Protein AF-A0A353DAA8-F1 (afdb_monomer_lite)

Secondary structure (DSSP, 8-state):
--SSHHHHHHHHHHHHHT-TTS-HHHHHHHHHHHHHHHHHHHH---PPPPGGGSPPHHHHHTT--SS-GGG----HHHHHHHHHHHHHHHHTS-SHHHHHHHHHHHHHHTTS--HHHHHHHHHHT--HHHHHHHHH-TTSPP--

Sequence (144 aa):
MQSDTATVLEKKLSLLESNTFVSPELLALVSRVVRRQAEAQAEAQVSVPERGLLPPAEENLQGRPLLPRADFPVDRGQAGRLFEEFLALFEELAGNLGAAAQTVRQAIQAGELNLDAAFAALLAGDDAPFLAFAERTPDAPLTL

Structure (mmCIF, N/CA/C/O backbone):
data_AF-A0A353DAA8-F1
#
_entry.id   AF-A0A353DAA8-F1
#
loop_
_atom_site.group_PDB
_atom_site.id
_atom_site.type_symbol
_atom_site.label_atom_id
_atom_site.label_alt_id
_atom_site.label_comp_id
_atom_site.label_asym_id
_atom_site.label_entity_id
_atom_site.label_seq_id
_atom_site.pdbx_PDB_ins_code
_atom_site.Cartn_x
_atom_site.Cartn_y
_atom_site.Cartn_z
_atom_site.occupancy
_atom_site.B_iso_or_equiv
_atom_site.auth_seq_id
_atom_site.auth_comp_id
_atom_site.auth_asym_id
_atom_site.auth_atom_id
_atom_site.pdbx_PDB_model_num
ATOM 1 N N . MET A 1 1 ? 22.249 12.911 -1.704 1.00 41.06 1 MET A N 1
ATOM 2 C CA . MET A 1 1 ? 21.273 14.024 -1.728 1.00 41.06 1 MET A CA 1
ATOM 3 C C . MET A 1 1 ? 19.924 13.525 -1.187 1.00 41.06 1 MET A C 1
ATOM 5 O O . MET A 1 1 ? 18.957 13.471 -1.923 1.00 41.06 1 MET A O 1
ATOM 9 N N . GLN A 1 2 ? 19.875 13.093 0.083 1.00 46.12 2 GLN A N 1
ATOM 10 C CA . GLN A 1 2 ? 18.683 12.499 0.734 1.00 46.12 2 GLN A CA 1
ATOM 11 C C . GLN A 1 2 ? 18.029 13.446 1.771 1.00 46.12 2 GLN A C 1
ATOM 13 O O . GLN A 1 2 ? 17.111 13.060 2.479 1.00 46.12 2 GLN A O 1
ATOM 18 N N . SER A 1 3 ? 18.487 14.701 1.865 1.00 50.19 3 SER A N 1
ATOM 19 C CA . SER A 1 3 ? 18.194 15.608 2.990 1.00 50.19 3 SER A CA 1
ATOM 20 C C . SER A 1 3 ? 16.925 16.471 2.842 1.00 50.19 3 SER A C 1
ATOM 22 O O . SER A 1 3 ? 16.610 17.228 3.761 1.00 50.19 3 SER A O 1
ATOM 24 N N . ASP A 1 4 ? 16.204 16.408 1.718 1.00 63.94 4 ASP A N 1
ATOM 25 C CA . ASP A 1 4 ? 15.149 17.394 1.412 1.00 63.94 4 ASP A CA 1
ATOM 26 C C . ASP A 1 4 ? 13.730 16.877 1.717 1.00 63.94 4 ASP A C 1
ATOM 28 O O . ASP A 1 4 ? 12.934 17.559 2.358 1.00 63.94 4 ASP A O 1
ATOM 32 N N . THR A 1 5 ? 13.419 15.626 1.365 1.00 66.75 5 THR A N 1
ATOM 33 C CA . THR A 1 5 ? 12.051 15.086 1.468 1.00 66.75 5 THR A CA 1
ATOM 34 C C . THR A 1 5 ? 11.572 14.913 2.910 1.00 66.75 5 THR A C 1
ATOM 36 O O . THR A 1 5 ? 10.451 15.305 3.226 1.00 66.75 5 THR A O 1
ATOM 39 N N . ALA A 1 6 ? 12.422 14.390 3.802 1.00 71.06 6 ALA A N 1
ATOM 40 C CA . ALA A 1 6 ? 12.090 14.233 5.221 1.00 71.06 6 ALA A CA 1
ATOM 41 C C . ALA A 1 6 ? 11.892 15.597 5.904 1.00 71.06 6 ALA A C 1
ATOM 43 O O . ALA A 1 6 ? 10.927 15.809 6.632 1.00 71.06 6 ALA A O 1
ATOM 44 N N . THR A 1 7 ? 12.748 16.569 5.583 1.00 75.75 7 THR A N 1
ATOM 45 C CA . THR A 1 7 ? 12.642 17.941 6.095 1.00 75.75 7 THR A CA 1
ATOM 46 C C . THR A 1 7 ? 11.361 18.630 5.613 1.00 75.75 7 THR A C 1
ATOM 48 O O . THR A 1 7 ? 10.713 19.351 6.371 1.00 75.75 7 THR A O 1
ATOM 51 N N . VAL A 1 8 ? 10.973 18.422 4.351 1.00 83.56 8 VAL A N 1
ATOM 52 C CA . VAL A 1 8 ? 9.717 18.945 3.793 1.00 83.56 8 VAL A CA 1
ATOM 53 C C . VAL A 1 8 ? 8.501 18.267 4.424 1.00 83.56 8 VAL A C 1
ATOM 55 O O . VAL A 1 8 ? 7.513 18.948 4.699 1.00 83.56 8 VAL A O 1
ATOM 58 N N . LEU A 1 9 ? 8.564 16.957 4.672 1.00 82.19 9 LEU A N 1
ATOM 59 C CA . LEU A 1 9 ? 7.505 16.213 5.347 1.00 82.19 9 LEU A CA 1
ATOM 60 C C . LEU A 1 9 ? 7.257 16.754 6.756 1.00 82.19 9 LEU A C 1
ATOM 62 O O . LEU A 1 9 ? 6.128 17.125 7.059 1.00 82.19 9 LEU A O 1
ATOM 66 N N . GLU A 1 10 ? 8.300 16.870 7.579 1.00 84.69 10 GLU A N 1
ATOM 67 C CA . GLU A 1 10 ? 8.167 17.374 8.951 1.00 84.69 10 GLU A CA 1
ATOM 68 C C . GLU A 1 10 ? 7.597 18.795 8.974 1.00 84.69 10 GLU A C 1
ATOM 70 O O . GLU A 1 10 ? 6.670 19.079 9.725 1.00 84.69 10 GLU A O 1
ATOM 75 N N . LYS A 1 11 ? 8.038 19.671 8.059 1.00 86.06 11 LYS A N 1
ATOM 76 C CA . LYS A 1 11 ? 7.440 21.008 7.906 1.00 86.06 11 LYS A CA 1
ATOM 77 C C . LYS A 1 11 ? 5.942 20.948 7.599 1.00 86.06 11 LYS A C 1
ATOM 79 O O . LYS A 1 11 ? 5.180 21.730 8.159 1.00 86.06 11 LYS A O 1
ATOM 84 N N . LYS A 1 12 ? 5.509 20.054 6.704 1.00 86.88 12 LYS A N 1
ATOM 85 C CA . LYS A 1 12 ? 4.086 19.892 6.362 1.00 86.88 12 LYS A CA 1
ATOM 86 C C . LYS A 1 12 ? 3.279 19.344 7.538 1.00 86.88 12 LYS A C 1
ATOM 88 O O . LYS A 1 12 ? 2.182 19.840 7.775 1.00 86.88 12 LYS A O 1
ATOM 93 N N . LEU A 1 13 ? 3.820 18.376 8.278 1.00 86.56 13 LEU A N 1
ATOM 94 C CA . LEU A 1 13 ? 3.171 17.826 9.468 1.00 86.56 13 LEU A CA 1
ATOM 95 C C . LEU A 1 13 ? 3.009 18.900 10.551 1.00 86.56 13 LEU A C 1
ATOM 97 O O . LEU A 1 13 ? 1.892 19.107 11.013 1.00 86.56 13 LEU A O 1
ATOM 101 N N . SER A 1 14 ? 4.053 19.681 10.851 1.00 85.19 14 SER A N 1
ATOM 102 C CA . SER A 1 14 ? 3.966 20.785 11.821 1.00 85.19 14 SER A CA 1
ATOM 103 C C . SER A 1 14 ? 2.966 21.875 11.419 1.00 85.19 14 SER A C 1
ATOM 105 O O . SER A 1 14 ? 2.315 22.470 12.274 1.00 85.19 14 SER A O 1
ATOM 107 N N . LEU A 1 15 ? 2.797 22.148 10.119 1.00 87.12 15 LEU A N 1
ATOM 108 C CA . LEU A 1 15 ? 1.753 23.070 9.658 1.00 87.12 15 LEU A CA 1
ATOM 109 C C . LEU A 1 15 ? 0.348 22.518 9.942 1.00 87.12 15 LEU A C 1
ATOM 111 O O . LEU A 1 15 ? -0.534 23.270 10.357 1.00 87.12 15 LEU A O 1
ATOM 115 N N . LEU A 1 16 ? 0.144 21.214 9.750 1.00 86.50 16 LEU A N 1
ATOM 116 C CA . LEU A 1 16 ? -1.132 20.548 10.019 1.00 86.50 16 LEU A CA 1
ATOM 117 C C . LEU A 1 16 ? -1.441 20.431 11.517 1.00 86.50 16 LEU A C 1
ATOM 119 O O . LEU A 1 16 ? -2.613 20.445 11.872 1.00 86.50 16 LEU A O 1
ATOM 123 N N . GLU A 1 17 ? -0.436 20.400 12.395 1.00 83.00 17 GLU A N 1
ATOM 124 C CA . GLU A 1 17 ? -0.644 20.423 13.856 1.00 83.00 17 GLU A CA 1
ATOM 125 C C . GLU A 1 17 ? -1.347 21.702 14.326 1.00 83.00 17 GLU A C 1
ATOM 127 O O . GLU A 1 17 ? -2.107 21.682 15.291 1.00 83.00 17 GLU A O 1
ATOM 132 N N . SER A 1 18 ? -1.135 22.820 13.625 1.00 81.44 18 SER A N 1
ATOM 133 C CA . SER A 1 18 ? -1.813 24.087 13.923 1.00 81.44 18 SER A CA 1
ATOM 134 C C . SER A 1 18 ? -3.235 24.180 13.349 1.00 81.44 18 SER A C 1
ATOM 136 O O . SER A 1 18 ? -3.934 25.168 13.580 1.00 81.44 18 SER A O 1
ATOM 138 N N . ASN A 1 19 ? -3.674 23.169 12.591 1.00 81.31 19 ASN A N 1
ATOM 139 C CA . ASN A 1 19 ? -4.949 23.169 11.888 1.00 81.31 19 ASN A CA 1
ATOM 140 C C . ASN A 1 19 ? -6.056 22.504 12.725 1.00 81.31 19 ASN A C 1
ATOM 142 O O . ASN A 1 19 ? -6.054 21.297 12.942 1.00 81.31 19 ASN A O 1
ATOM 146 N N . THR A 1 20 ? -7.060 23.284 13.128 1.00 75.75 20 THR A N 1
ATOM 147 C CA . THR A 1 20 ? -8.203 22.811 13.928 1.00 75.75 20 THR A CA 1
ATOM 148 C C . THR A 1 20 ? -9.194 21.930 13.161 1.00 75.75 20 THR A C 1
ATOM 150 O O . THR A 1 20 ? -10.060 21.318 13.781 1.00 75.75 20 THR A O 1
ATOM 153 N N . PHE A 1 21 ? -9.099 21.862 11.829 1.00 81.06 21 PHE A N 1
ATOM 154 C CA . PHE A 1 21 ? -9.978 21.045 10.987 1.00 81.06 21 PHE A CA 1
ATOM 155 C C . PHE A 1 21 ? -9.528 19.583 10.877 1.00 81.06 21 PHE A C 1
ATOM 157 O O . PHE A 1 21 ? -10.300 18.748 10.408 1.00 81.06 21 PHE A O 1
ATOM 164 N N . VAL A 1 22 ? -8.298 19.257 11.286 1.00 79.88 22 VAL A N 1
ATOM 165 C CA . VAL A 1 22 ? -7.770 17.889 11.237 1.00 79.88 22 VAL A CA 1
ATOM 166 C C . VAL A 1 22 ? -7.822 17.285 12.635 1.00 79.88 22 VAL A C 1
ATOM 168 O O . VAL A 1 22 ? -7.299 17.863 13.585 1.00 79.88 22 VAL A O 1
ATOM 171 N N . SER A 1 23 ? -8.443 16.109 12.770 1.00 84.38 23 SER A N 1
ATOM 172 C CA . SER A 1 23 ? -8.428 15.381 14.043 1.00 84.38 23 SER A CA 1
ATOM 173 C C . SER A 1 23 ? -6.980 15.057 14.448 1.00 84.38 23 SER A C 1
ATOM 175 O O . SER A 1 23 ? -6.239 14.519 13.616 1.00 84.38 23 SER A O 1
ATOM 177 N N . PRO A 1 24 ? -6.575 15.309 15.708 1.00 84.50 24 PRO A N 1
ATOM 178 C CA . PRO A 1 24 ? -5.254 14.929 16.209 1.00 84.50 24 PRO A CA 1
ATOM 179 C C . PRO A 1 24 ? -4.939 13.442 16.007 1.00 84.50 24 PRO A C 1
ATOM 181 O O . PRO A 1 24 ? -3.802 13.085 15.711 1.00 84.50 24 PRO A O 1
ATOM 184 N N . GLU A 1 25 ? -5.950 12.578 16.109 1.00 83.44 25 GLU A N 1
ATOM 185 C CA . GLU A 1 25 ? -5.819 11.130 15.916 1.00 83.44 25 GLU A CA 1
ATOM 186 C C . GLU A 1 25 ? -5.475 10.785 14.462 1.00 83.44 25 GLU A C 1
ATOM 188 O O . GLU A 1 25 ? -4.568 9.994 14.200 1.00 83.44 25 GLU A O 1
ATOM 193 N N . LEU A 1 26 ? -6.145 11.436 13.504 1.00 83.94 26 LEU A N 1
ATOM 194 C CA . LEU A 1 26 ? -5.873 11.259 12.077 1.00 83.94 26 LEU A CA 1
ATOM 195 C C . LEU A 1 26 ? -4.486 11.793 11.710 1.00 83.94 26 LEU A C 1
ATOM 197 O O . LEU A 1 26 ? -3.753 11.151 10.959 1.00 83.94 26 LEU A O 1
ATOM 201 N N . LEU A 1 27 ? -4.100 12.947 12.262 1.00 87.75 27 LEU A N 1
ATOM 202 C CA . LEU A 1 27 ? -2.774 13.510 12.029 1.00 87.75 27 LEU A CA 1
ATOM 203 C C . LEU A 1 27 ? -1.673 12.603 12.592 1.00 87.75 27 LEU A C 1
ATOM 205 O O . LEU A 1 27 ? -0.669 12.373 11.916 1.00 87.75 27 LEU A O 1
ATOM 209 N N . ALA A 1 28 ? -1.867 12.046 13.790 1.00 88.06 28 ALA A N 1
ATOM 210 C CA . ALA A 1 28 ? -0.937 11.095 14.390 1.00 88.06 28 ALA A CA 1
ATOM 211 C C . ALA A 1 28 ? -0.799 9.824 13.536 1.00 88.06 28 ALA A C 1
ATOM 213 O O . ALA A 1 28 ? 0.321 9.365 13.293 1.00 88.06 28 ALA A O 1
ATOM 214 N N . LEU A 1 29 ? -1.918 9.295 13.030 1.00 88.75 29 LEU A N 1
ATOM 215 C CA . LEU A 1 29 ? -1.943 8.132 12.146 1.00 88.75 29 LEU A CA 1
ATOM 216 C C . LEU A 1 29 ? -1.151 8.382 10.858 1.00 88.75 29 LEU A C 1
ATOM 218 O O . LEU A 1 29 ? -0.212 7.645 10.553 1.00 88.75 29 LEU A O 1
ATOM 222 N N . VAL A 1 30 ? -1.488 9.451 10.133 1.00 89.19 30 VAL A N 1
ATOM 223 C CA . VAL A 1 30 ? -0.813 9.826 8.882 1.00 89.19 30 VAL A CA 1
ATOM 224 C C . VAL A 1 30 ? 0.674 10.080 9.127 1.00 89.19 30 VAL A C 1
ATOM 226 O O . VAL A 1 30 ? 1.506 9.610 8.357 1.00 89.19 30 VAL A O 1
ATOM 229 N N . SER A 1 31 ? 1.037 10.746 10.226 1.00 90.31 31 SER A N 1
ATOM 230 C CA . SER A 1 31 ? 2.442 10.988 10.576 1.00 90.31 31 SER A CA 1
ATOM 231 C C . SER A 1 31 ? 3.224 9.686 10.761 1.00 90.31 31 SER A C 1
ATOM 233 O O . SER A 1 31 ? 4.332 9.565 10.238 1.00 90.31 31 SER A O 1
ATOM 235 N N . ARG A 1 32 ? 2.657 8.694 11.469 1.00 92.31 32 ARG A N 1
ATOM 236 C CA . ARG A 1 32 ? 3.288 7.372 11.651 1.00 92.31 32 ARG A CA 1
ATOM 237 C C . ARG A 1 32 ? 3.463 6.657 10.310 1.00 92.31 32 ARG A C 1
ATOM 239 O O . ARG A 1 32 ? 4.566 6.201 10.016 1.00 92.31 32 ARG A O 1
ATOM 246 N N . VAL A 1 33 ? 2.411 6.611 9.490 1.00 92.88 33 VAL A N 1
ATOM 247 C CA . VAL A 1 33 ? 2.440 5.946 8.175 1.00 92.88 33 VAL A CA 1
ATOM 248 C C . VAL A 1 33 ? 3.482 6.585 7.260 1.00 92.88 33 VAL A C 1
ATOM 250 O O . VAL A 1 33 ? 4.332 5.883 6.718 1.00 92.88 33 VAL A O 1
ATOM 253 N N . VAL A 1 34 ? 3.469 7.912 7.110 1.00 91.19 34 VAL A N 1
ATOM 254 C CA . VAL A 1 34 ? 4.339 8.588 6.139 1.00 91.19 34 VAL A CA 1
ATOM 255 C C . VAL A 1 34 ? 5.811 8.541 6.562 1.00 91.19 34 VAL A C 1
ATOM 257 O O . VAL A 1 34 ? 6.677 8.330 5.713 1.00 91.19 34 VAL A O 1
ATOM 260 N N . ARG A 1 35 ? 6.120 8.662 7.862 1.00 91.44 35 ARG A N 1
ATOM 261 C CA . ARG A 1 35 ? 7.495 8.461 8.358 1.00 91.44 35 ARG A CA 1
ATOM 262 C C . ARG A 1 35 ? 7.985 7.045 8.060 1.00 91.44 35 ARG A C 1
ATOM 264 O O . ARG A 1 35 ? 9.064 6.884 7.493 1.00 91.44 35 ARG A O 1
ATOM 271 N N . ARG A 1 36 ? 7.155 6.034 8.335 1.00 94.25 36 ARG A N 1
ATOM 272 C CA . ARG A 1 36 ? 7.501 4.638 8.055 1.00 94.25 36 ARG A CA 1
ATOM 273 C C . ARG A 1 36 ? 7.680 4.362 6.558 1.00 94.25 36 ARG A C 1
ATOM 275 O O . ARG A 1 36 ? 8.596 3.639 6.177 1.00 94.25 36 ARG A O 1
ATOM 282 N N . GLN A 1 37 ? 6.857 4.963 5.699 1.00 92.38 37 GLN A N 1
ATOM 283 C CA . GLN A 1 37 ? 7.023 4.881 4.243 1.00 92.38 37 GLN A CA 1
ATOM 284 C C . GLN A 1 37 ? 8.342 5.508 3.775 1.00 92.38 37 GLN A C 1
ATOM 286 O O . GLN A 1 37 ? 8.997 4.949 2.899 1.00 92.38 37 GLN A O 1
ATOM 291 N N . ALA A 1 38 ? 8.755 6.636 4.362 1.00 90.50 38 ALA A N 1
ATOM 292 C CA . ALA A 1 38 ? 10.025 7.280 4.028 1.00 90.50 38 ALA A CA 1
ATOM 293 C C . ALA A 1 38 ? 11.234 6.407 4.413 1.00 90.50 38 ALA A C 1
ATOM 295 O O . ALA A 1 38 ? 12.175 6.281 3.629 1.00 90.50 38 ALA A O 1
ATOM 296 N N . GLU A 1 39 ? 11.189 5.767 5.584 1.00 92.19 39 GLU A N 1
ATOM 297 C CA . GLU A 1 39 ? 12.195 4.785 6.011 1.00 92.19 39 GLU A CA 1
ATOM 298 C C . GLU A 1 39 ? 12.229 3.584 5.060 1.00 92.19 39 GLU A C 1
ATOM 300 O O . GLU A 1 39 ? 13.283 3.232 4.532 1.00 92.19 39 GLU A O 1
ATOM 305 N N . ALA A 1 40 ? 11.064 3.008 4.756 1.00 93.81 40 ALA A N 1
ATOM 306 C CA . ALA A 1 40 ? 10.967 1.871 3.851 1.00 93.81 40 ALA A CA 1
ATOM 307 C C . ALA A 1 40 ? 11.483 2.193 2.445 1.00 93.81 40 ALA A C 1
ATOM 309 O O . ALA A 1 40 ? 12.171 1.374 1.843 1.00 93.81 40 ALA A O 1
ATOM 310 N N . GLN A 1 41 ? 11.222 3.397 1.935 1.00 91.25 41 GLN A N 1
ATOM 311 C CA . GLN A 1 41 ? 11.747 3.831 0.644 1.00 91.25 41 GLN A CA 1
ATOM 312 C C . GLN A 1 41 ? 13.284 3.825 0.616 1.00 91.25 41 GLN A C 1
ATOM 314 O O . GLN A 1 41 ? 13.870 3.494 -0.414 1.00 91.25 41 GLN A O 1
ATOM 319 N N . ALA A 1 42 ? 13.941 4.175 1.725 1.00 89.75 42 ALA A N 1
ATOM 320 C CA . ALA A 1 42 ? 15.398 4.118 1.832 1.00 89.75 42 ALA A CA 1
ATOM 321 C C . ALA A 1 42 ? 15.933 2.676 1.943 1.00 89.75 42 ALA A C 1
ATOM 323 O O . ALA A 1 42 ? 17.059 2.409 1.527 1.00 89.75 42 ALA A O 1
ATOM 324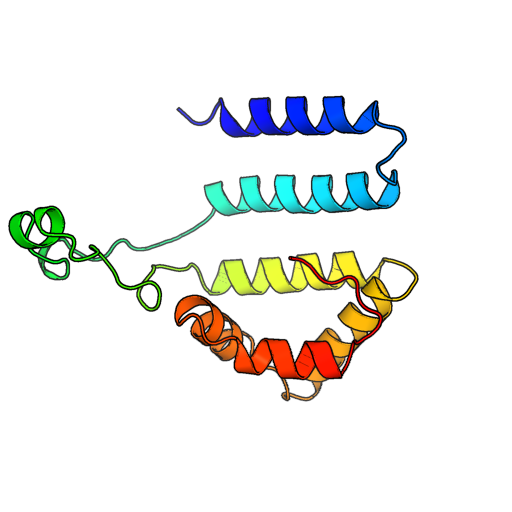 N N . GLU A 1 43 ? 15.131 1.759 2.487 1.00 93.44 43 GLU A N 1
ATOM 325 C CA . GLU A 1 43 ? 15.454 0.336 2.671 1.00 93.44 43 GLU A CA 1
ATOM 326 C C . GLU A 1 43 ? 15.115 -0.543 1.455 1.00 93.44 43 GLU A C 1
ATOM 328 O O . GLU A 1 43 ? 15.589 -1.677 1.374 1.00 93.44 43 GLU A O 1
ATOM 333 N N . ALA A 1 44 ? 14.268 -0.052 0.545 1.00 92.81 44 ALA A N 1
ATOM 334 C CA . ALA A 1 44 ? 13.660 -0.843 -0.518 1.00 92.81 44 ALA A CA 1
ATOM 335 C C . ALA A 1 44 ? 14.708 -1.470 -1.445 1.00 92.81 44 ALA A C 1
ATOM 337 O O . ALA A 1 44 ? 15.566 -0.780 -2.006 1.00 92.81 44 ALA A O 1
ATOM 338 N N . GLN A 1 45 ? 14.596 -2.781 -1.666 1.00 92.69 45 GLN A N 1
ATOM 339 C CA . GLN A 1 45 ? 15.477 -3.511 -2.570 1.00 92.69 45 GLN A CA 1
ATOM 340 C C . GLN A 1 45 ? 14.739 -3.845 -3.861 1.00 92.69 45 GLN A C 1
ATOM 342 O O . GLN A 1 45 ? 14.019 -4.837 -3.962 1.00 92.69 45 GLN A O 1
ATOM 347 N N . VAL A 1 46 ? 14.935 -3.005 -4.875 1.00 91.31 46 VAL A N 1
ATOM 348 C CA . VAL A 1 46 ? 14.336 -3.184 -6.200 1.00 91.31 46 VAL A CA 1
ATOM 349 C C . VAL A 1 46 ? 15.413 -3.388 -7.258 1.00 91.31 46 VAL A C 1
ATOM 351 O O . VAL A 1 46 ? 16.427 -2.692 -7.281 1.00 91.31 46 VAL A O 1
ATOM 354 N N . SER A 1 47 ? 15.189 -4.351 -8.151 1.00 88.56 47 SER A N 1
ATOM 355 C CA . SER A 1 47 ? 16.033 -4.552 -9.328 1.00 88.56 47 SER A CA 1
ATOM 356 C C . SER A 1 47 ? 15.423 -3.808 -10.509 1.00 88.56 47 SER A C 1
ATOM 358 O O . SER A 1 47 ? 14.269 -4.041 -10.868 1.00 88.56 47 SER A O 1
ATOM 360 N N . VAL A 1 48 ? 16.182 -2.883 -11.092 1.00 85.31 48 VAL A N 1
ATOM 361 C CA . VAL A 1 48 ? 15.752 -2.161 -12.292 1.00 85.31 48 VAL A CA 1
ATOM 362 C C . VAL A 1 48 ? 15.975 -3.068 -13.506 1.00 85.31 48 VAL A C 1
ATOM 364 O O . VAL A 1 48 ? 17.081 -3.594 -13.649 1.00 85.31 48 VAL A O 1
ATOM 367 N N . PRO A 1 49 ? 14.975 -3.240 -14.393 1.00 87.00 49 PRO A N 1
ATOM 368 C CA . PRO A 1 49 ? 15.142 -4.031 -15.606 1.00 87.00 49 PRO A CA 1
ATOM 369 C C . PRO A 1 49 ? 16.316 -3.538 -16.455 1.00 87.00 49 PRO A C 1
ATOM 371 O O . PRO A 1 49 ? 16.547 -2.333 -16.591 1.00 87.00 49 PRO A O 1
ATOM 374 N N . GLU A 1 50 ? 17.050 -4.474 -17.055 1.00 87.19 50 GLU A N 1
ATOM 375 C CA . GLU A 1 50 ? 18.153 -4.140 -17.953 1.00 87.19 50 GLU A CA 1
ATOM 376 C C . GLU A 1 50 ? 17.667 -3.291 -19.135 1.00 87.19 50 GLU A C 1
ATOM 378 O O . GLU A 1 50 ? 16.565 -3.485 -19.650 1.00 87.19 50 GLU A O 1
ATOM 383 N N . ARG A 1 51 ? 18.512 -2.374 -19.630 1.00 84.44 51 ARG A N 1
ATOM 384 C CA . ARG A 1 51 ? 18.128 -1.446 -20.709 1.00 84.44 51 ARG A CA 1
ATOM 385 C C . ARG A 1 51 ? 17.625 -2.157 -21.970 1.00 84.44 51 ARG A C 1
ATOM 387 O O . ARG A 1 51 ? 16.789 -1.592 -22.665 1.00 84.44 51 ARG A O 1
ATOM 394 N N . GLY A 1 52 ? 18.116 -3.366 -22.252 1.00 83.94 52 GLY A N 1
ATOM 395 C CA . GLY A 1 52 ? 17.687 -4.176 -23.397 1.00 83.94 52 GLY A CA 1
ATOM 396 C C . GLY A 1 52 ? 16.255 -4.712 -23.297 1.00 83.94 52 GLY A C 1
ATOM 397 O O . GLY A 1 52 ? 15.684 -5.077 -24.319 1.00 83.94 52 GLY A O 1
ATOM 398 N N . LEU A 1 53 ? 15.668 -4.732 -22.096 1.00 84.00 53 LEU A N 1
ATOM 399 C CA . LEU A 1 53 ? 14.272 -5.112 -21.856 1.00 84.00 53 LEU A CA 1
ATOM 400 C C . LEU A 1 53 ? 13.319 -3.909 -21.928 1.00 84.00 53 LEU A C 1
ATOM 402 O O . LEU A 1 53 ? 12.104 -4.087 -21.973 1.00 84.00 53 LEU A O 1
ATOM 406 N N . LEU A 1 54 ? 13.859 -2.685 -21.939 1.00 88.56 54 LEU A N 1
ATOM 407 C CA . LEU A 1 54 ? 13.085 -1.451 -22.038 1.00 88.56 54 LEU A CA 1
ATOM 408 C C . LEU A 1 54 ? 12.903 -1.044 -23.507 1.00 88.56 54 LEU A C 1
ATOM 410 O O . LEU A 1 54 ? 13.789 -1.291 -24.330 1.00 88.56 54 LEU A O 1
ATOM 414 N N . PRO A 1 55 ? 11.810 -0.339 -23.848 1.00 88.50 55 PRO A N 1
ATOM 415 C CA . PRO A 1 55 ? 11.630 0.213 -25.181 1.00 88.50 55 PRO A CA 1
ATOM 416 C C . PRO A 1 55 ? 12.817 1.084 -25.633 1.00 88.50 55 PRO A C 1
ATOM 418 O O . PRO A 1 55 ? 13.459 1.756 -24.807 1.00 88.50 55 PRO A O 1
ATOM 421 N N . PRO A 1 56 ? 13.113 1.129 -26.944 1.00 90.75 56 PRO A N 1
ATOM 422 C CA . PRO A 1 56 ? 14.070 2.073 -27.508 1.00 90.75 56 PRO A CA 1
ATOM 423 C C . PRO A 1 56 ? 13.731 3.519 -27.126 1.00 90.75 56 PRO A C 1
ATOM 425 O O . PRO A 1 56 ? 12.566 3.875 -26.955 1.00 90.75 56 PRO A O 1
ATOM 428 N N . ALA A 1 57 ? 14.754 4.371 -27.011 1.00 90.00 57 ALA A N 1
ATOM 429 C CA . ALA A 1 57 ? 14.564 5.775 -26.637 1.00 90.00 57 ALA A CA 1
ATOM 430 C C . ALA A 1 57 ? 13.603 6.510 -27.588 1.00 90.00 57 ALA A C 1
ATOM 432 O O . ALA A 1 57 ? 12.779 7.290 -27.128 1.00 90.00 57 ALA A O 1
ATOM 433 N N . GLU A 1 58 ? 13.661 6.199 -28.884 1.00 93.19 58 GLU A N 1
ATOM 434 C CA . GLU A 1 58 ? 12.790 6.786 -29.906 1.00 93.19 58 GLU A CA 1
ATOM 435 C C . GLU A 1 58 ? 11.305 6.484 -29.655 1.00 93.19 58 GLU A C 1
ATOM 437 O O . GLU A 1 58 ? 10.470 7.380 -29.680 1.00 93.19 58 GLU A O 1
ATOM 442 N N . GLU A 1 59 ? 10.965 5.239 -29.319 1.00 92.19 59 GLU A N 1
ATOM 443 C CA . GLU A 1 59 ? 9.579 4.870 -29.009 1.00 92.19 59 GLU A CA 1
ATOM 444 C C . GLU A 1 59 ? 9.097 5.527 -27.714 1.00 92.19 59 GLU A C 1
ATOM 446 O O . GLU A 1 59 ? 7.933 5.913 -27.598 1.00 92.19 59 GLU A O 1
ATOM 451 N N . ASN A 1 60 ? 9.997 5.696 -26.741 1.00 91.38 60 ASN A N 1
ATOM 452 C CA . ASN A 1 60 ? 9.675 6.416 -25.518 1.00 91.38 60 ASN A CA 1
ATOM 453 C C . ASN A 1 60 ? 9.413 7.908 -25.774 1.00 91.38 60 ASN A C 1
ATOM 455 O O . ASN A 1 60 ? 8.462 8.454 -25.216 1.00 91.38 60 ASN A O 1
ATOM 459 N N . LEU A 1 61 ? 10.177 8.544 -26.672 1.00 91.75 61 LEU A N 1
ATOM 460 C CA . LEU A 1 61 ? 9.920 9.917 -27.127 1.00 91.75 61 LEU A CA 1
ATOM 461 C C . LEU A 1 61 ? 8.579 10.048 -27.865 1.00 91.75 61 LEU A C 1
ATOM 463 O O . LEU A 1 61 ? 7.948 11.100 -27.804 1.00 91.75 61 LEU A O 1
ATOM 467 N N . GLN A 1 62 ? 8.111 8.973 -28.500 1.00 94.62 62 GLN A N 1
ATOM 468 C CA . GLN A 1 62 ? 6.797 8.893 -29.148 1.00 94.62 62 GLN A CA 1
ATOM 469 C C . GLN A 1 62 ? 5.655 8.547 -28.173 1.00 94.62 62 GLN A C 1
ATOM 471 O O . GLN A 1 62 ? 4.518 8.342 -28.595 1.00 94.62 62 GLN A O 1
ATOM 476 N N . GLY A 1 63 ? 5.932 8.501 -26.866 1.00 91.75 63 GLY A N 1
ATOM 477 C CA . GLY A 1 63 ? 4.926 8.315 -25.821 1.00 91.75 63 GLY A CA 1
ATOM 478 C C . GLY A 1 63 ? 4.747 6.875 -25.344 1.00 91.75 63 GLY A C 1
ATOM 479 O O . GLY A 1 63 ? 3.889 6.628 -24.497 1.00 91.75 63 GLY A O 1
ATOM 480 N N . ARG A 1 64 ? 5.553 5.913 -25.819 1.00 92.06 64 ARG A N 1
ATOM 481 C CA . ARG A 1 64 ? 5.544 4.558 -25.253 1.00 92.06 64 ARG A CA 1
ATOM 482 C C . ARG A 1 64 ? 6.128 4.593 -23.831 1.00 92.06 64 ARG A C 1
ATOM 484 O O . ARG A 1 64 ? 7.265 5.037 -23.661 1.00 92.06 64 ARG A O 1
ATOM 491 N N . PRO A 1 65 ? 5.420 4.117 -22.794 1.00 91.00 65 PRO A N 1
ATOM 492 C CA . PRO A 1 65 ? 5.977 4.077 -21.444 1.00 91.00 65 PRO A CA 1
ATOM 493 C C . PRO A 1 65 ? 7.172 3.115 -21.375 1.00 91.00 65 PRO A C 1
ATOM 495 O O . PRO A 1 65 ? 7.176 2.086 -22.049 1.00 91.00 65 PRO A O 1
ATOM 498 N N . LEU A 1 66 ? 8.180 3.438 -20.553 1.00 91.19 66 LEU A N 1
ATOM 499 C CA . LEU A 1 66 ? 9.366 2.584 -20.372 1.00 91.19 66 LEU A CA 1
ATOM 500 C C . LEU A 1 66 ? 9.011 1.227 -19.764 1.00 91.19 66 LEU A C 1
ATOM 502 O O . LEU A 1 66 ? 9.587 0.213 -20.142 1.00 91.19 66 LEU A O 1
ATOM 506 N N . LEU A 1 67 ? 8.061 1.229 -18.835 1.00 90.88 67 LEU A N 1
ATOM 507 C CA . LEU A 1 67 ? 7.472 0.038 -18.249 1.00 90.88 67 LEU A CA 1
ATOM 508 C C . LEU A 1 67 ? 5.963 0.259 -18.145 1.00 90.88 67 LEU A C 1
ATOM 510 O O . LEU A 1 67 ? 5.540 1.359 -17.769 1.00 90.88 67 LEU A O 1
ATOM 514 N N . PRO A 1 68 ? 5.135 -0.744 -18.461 1.00 90.00 68 PRO A N 1
ATOM 515 C CA . PRO A 1 68 ? 3.746 -0.723 -18.038 1.00 90.00 68 PRO A CA 1
ATOM 516 C C . PRO A 1 68 ? 3.679 -0.829 -16.506 1.00 90.00 68 PRO A C 1
ATOM 518 O O . PRO A 1 68 ? 4.572 -1.381 -15.865 1.00 90.00 68 PRO A O 1
ATOM 521 N N . ARG A 1 69 ? 2.598 -0.317 -15.910 1.00 90.75 69 ARG A N 1
ATOM 522 C CA . ARG A 1 69 ? 2.406 -0.284 -14.448 1.00 90.75 69 ARG A CA 1
ATOM 523 C C . ARG A 1 69 ? 2.511 -1.675 -13.801 1.00 90.75 69 ARG A C 1
ATOM 525 O O . ARG A 1 69 ? 3.085 -1.800 -12.724 1.00 90.75 69 ARG A O 1
ATOM 532 N N . ALA A 1 70 ? 2.021 -2.707 -14.491 1.00 91.50 70 ALA A N 1
ATOM 533 C CA . ALA A 1 70 ? 2.071 -4.099 -14.044 1.00 91.50 70 ALA A CA 1
ATOM 534 C C . ALA A 1 70 ? 3.505 -4.633 -13.859 1.00 91.50 70 ALA A C 1
ATOM 536 O O . ALA A 1 70 ? 3.724 -5.505 -13.020 1.00 91.50 70 ALA A O 1
ATOM 537 N N . ASP A 1 71 ? 4.471 -4.066 -14.589 1.00 90.75 71 ASP A N 1
ATOM 538 C CA . ASP A 1 71 ? 5.868 -4.511 -14.606 1.00 90.75 71 ASP A CA 1
ATOM 539 C C . ASP A 1 71 ? 6.773 -3.627 -13.734 1.00 90.75 71 ASP A C 1
ATOM 541 O O . ASP A 1 71 ? 8.001 -3.727 -13.790 1.00 90.75 71 ASP A O 1
ATOM 545 N N . PHE A 1 72 ? 6.198 -2.721 -12.936 1.00 91.62 72 PHE A N 1
ATOM 546 C CA . PHE A 1 72 ? 6.994 -1.904 -12.028 1.00 91.62 72 PHE A CA 1
ATOM 547 C C . PHE A 1 72 ? 7.702 -2.794 -10.995 1.00 91.62 72 PHE A C 1
ATOM 549 O O . PHE A 1 72 ? 7.065 -3.656 -10.381 1.00 91.62 72 PHE A O 1
ATOM 556 N N . PRO A 1 73 ? 9.015 -2.597 -10.774 1.00 91.25 73 PRO A N 1
ATOM 557 C CA . PRO A 1 73 ? 9.748 -3.394 -9.809 1.00 91.25 73 PRO A CA 1
ATOM 558 C C . PRO A 1 73 ? 9.286 -3.041 -8.394 1.00 91.25 73 PRO A C 1
ATOM 560 O O . PRO A 1 73 ? 9.264 -1.875 -8.000 1.00 91.25 73 PRO A O 1
ATOM 563 N N . VAL A 1 74 ? 8.927 -4.068 -7.627 1.00 91.38 74 VAL A N 1
ATOM 564 C CA . VAL A 1 74 ? 8.442 -3.937 -6.251 1.00 91.38 74 VAL A CA 1
ATOM 565 C C . VAL A 1 74 ? 9.179 -4.926 -5.364 1.00 91.38 74 VAL A C 1
ATOM 567 O O . VAL A 1 74 ? 9.266 -6.113 -5.682 1.00 91.38 74 VAL A O 1
ATOM 570 N N . ASP A 1 75 ? 9.654 -4.449 -4.218 1.00 94.88 75 ASP A N 1
ATOM 571 C CA . ASP A 1 75 ? 10.103 -5.307 -3.126 1.00 94.88 75 ASP A CA 1
ATOM 572 C C . ASP A 1 75 ? 8.871 -5.924 -2.444 1.00 94.88 75 ASP A C 1
ATOM 574 O O . ASP A 1 75 ? 8.266 -5.341 -1.542 1.00 94.88 75 ASP A O 1
ATOM 578 N N . ARG A 1 76 ? 8.451 -7.103 -2.921 1.00 92.75 76 ARG A N 1
ATOM 579 C CA . ARG A 1 76 ? 7.258 -7.806 -2.414 1.00 92.75 76 ARG A CA 1
ATOM 580 C C . ARG A 1 76 ? 7.378 -8.158 -0.933 1.00 92.75 76 ARG A C 1
ATOM 582 O O . ARG A 1 76 ? 6.394 -8.079 -0.201 1.00 92.75 76 ARG A O 1
ATOM 589 N N . GLY A 1 77 ? 8.586 -8.494 -0.479 1.00 94.38 77 GLY A N 1
ATOM 590 C CA . GLY A 1 77 ? 8.840 -8.818 0.919 1.00 94.38 77 GLY A CA 1
ATOM 591 C C . GLY A 1 77 ? 8.639 -7.605 1.824 1.00 94.38 77 GLY A C 1
ATOM 592 O O . GLY A 1 77 ? 8.003 -7.716 2.871 1.00 94.38 77 GLY A O 1
ATOM 593 N N . GLN A 1 78 ? 9.157 -6.441 1.426 1.00 95.62 78 GLN A N 1
ATOM 594 C CA . GLN A 1 78 ? 8.935 -5.195 2.158 1.00 95.62 78 GLN A CA 1
ATOM 595 C C . GLN A 1 78 ? 7.474 -4.743 2.091 1.00 95.62 78 GLN A C 1
ATOM 597 O O . GLN A 1 78 ? 6.928 -4.362 3.124 1.00 95.62 78 GLN A O 1
ATOM 602 N N . ALA A 1 79 ? 6.828 -4.838 0.926 1.00 95.06 79 ALA A N 1
ATOM 603 C CA . ALA A 1 79 ? 5.416 -4.492 0.769 1.00 95.06 79 ALA A CA 1
ATOM 604 C C . ALA A 1 79 ? 4.518 -5.308 1.714 1.00 95.06 79 ALA A C 1
ATOM 606 O O . ALA A 1 79 ? 3.666 -4.736 2.390 1.00 95.06 79 ALA A O 1
ATOM 607 N N . GLY A 1 80 ? 4.755 -6.621 1.826 1.00 96.12 80 GLY A N 1
ATOM 608 C CA . GLY A 1 80 ? 4.041 -7.482 2.770 1.00 96.12 80 GLY A CA 1
ATOM 609 C C . GLY A 1 80 ? 4.254 -7.068 4.229 1.00 96.12 80 GLY A C 1
ATOM 610 O O . GLY A 1 80 ? 3.288 -6.942 4.973 1.00 96.12 80 GLY A O 1
ATOM 611 N N . ARG A 1 81 ? 5.498 -6.777 4.637 1.00 96.25 81 ARG A N 1
ATOM 612 C CA . ARG A 1 81 ? 5.783 -6.300 6.005 1.00 96.25 81 ARG A CA 1
ATOM 613 C C . ARG A 1 81 ? 5.091 -4.972 6.312 1.00 96.25 81 ARG A C 1
ATOM 615 O O . ARG A 1 81 ? 4.458 -4.854 7.352 1.00 96.25 81 ARG A O 1
ATOM 622 N N . LEU A 1 82 ? 5.164 -4.004 5.398 1.00 96.56 82 LEU A N 1
ATOM 623 C CA . LEU A 1 82 ? 4.488 -2.714 5.553 1.00 96.56 82 LEU A CA 1
ATOM 624 C C . LEU A 1 82 ? 2.973 -2.866 5.647 1.00 96.56 82 LEU A C 1
ATOM 626 O O . LEU A 1 82 ? 2.340 -2.191 6.453 1.00 96.56 82 LEU A O 1
ATOM 630 N N . PHE A 1 83 ? 2.395 -3.751 4.835 1.00 96.25 83 PHE A N 1
ATOM 631 C CA . PHE A 1 83 ? 0.971 -4.042 4.897 1.00 96.25 83 PHE A CA 1
ATOM 632 C C . PHE A 1 83 ? 0.577 -4.557 6.286 1.00 96.25 83 PHE A C 1
ATOM 634 O O . PHE A 1 83 ? -0.358 -4.035 6.883 1.00 96.25 83 PHE A O 1
ATOM 641 N N . GLU A 1 84 ? 1.319 -5.524 6.826 1.00 96.31 84 GLU A N 1
ATOM 642 C CA . GLU A 1 84 ? 1.080 -6.077 8.162 1.00 96.31 84 GLU A CA 1
ATOM 643 C C . GLU A 1 84 ? 1.219 -5.024 9.271 1.00 96.31 84 GLU A C 1
ATOM 645 O O . GLU A 1 84 ? 0.359 -4.929 10.150 1.00 96.31 84 GLU A O 1
ATOM 650 N N . GLU A 1 85 ? 2.267 -4.197 9.203 1.00 96.31 85 GLU A N 1
ATOM 651 C CA . GLU A 1 85 ? 2.509 -3.095 10.139 1.00 96.31 85 GLU A CA 1
ATOM 652 C C . GLU A 1 85 ? 1.371 -2.058 10.114 1.00 96.31 85 GLU A C 1
ATOM 654 O O . GLU A 1 85 ? 0.898 -1.625 11.167 1.00 96.31 85 GLU A O 1
ATOM 659 N N . PHE A 1 86 ? 0.904 -1.660 8.926 1.00 95.62 86 PHE A N 1
ATOM 660 C CA . PHE A 1 86 ? -0.178 -0.682 8.789 1.00 95.62 86 PHE A CA 1
ATOM 661 C C . PHE A 1 86 ? -1.544 -1.263 9.127 1.00 95.62 86 PHE A C 1
ATOM 663 O O . PHE A 1 86 ? -2.366 -0.566 9.716 1.00 95.62 86 PHE A O 1
ATOM 670 N N . LEU A 1 87 ? -1.783 -2.536 8.818 1.00 95.38 87 LEU A N 1
ATOM 671 C CA . LEU A 1 87 ? -3.010 -3.205 9.216 1.00 95.38 87 LEU A CA 1
ATOM 672 C C . LEU A 1 87 ? -3.119 -3.248 10.744 1.00 95.38 87 LEU A C 1
ATOM 674 O O . LEU A 1 87 ? -4.147 -2.847 11.278 1.00 95.38 87 LEU A O 1
ATOM 678 N N . ALA A 1 88 ? -2.037 -3.613 11.442 1.00 95.19 88 ALA A N 1
ATOM 679 C CA . ALA A 1 88 ? -1.982 -3.573 12.905 1.00 95.19 88 ALA A CA 1
ATOM 680 C C . ALA A 1 88 ? -2.215 -2.158 13.459 1.00 95.19 88 ALA A C 1
ATOM 682 O O . ALA A 1 88 ? -2.984 -1.973 14.399 1.00 95.19 88 ALA A O 1
ATOM 683 N N . LEU A 1 89 ? -1.612 -1.144 12.834 1.00 93.81 89 LEU A N 1
ATOM 684 C CA . LEU A 1 89 ? -1.824 0.255 13.202 1.00 93.81 89 LEU A CA 1
ATOM 685 C C . LEU A 1 89 ? -3.293 0.685 13.064 1.00 93.81 89 LEU A C 1
ATOM 687 O O . LEU A 1 89 ? -3.792 1.437 13.896 1.00 93.81 89 LEU A O 1
ATOM 691 N N . PHE A 1 90 ? -3.988 0.230 12.020 1.00 91.94 90 PHE A N 1
ATOM 692 C CA . PHE A 1 90 ? -5.406 0.533 11.836 1.00 91.94 90 PHE A CA 1
ATOM 693 C C . PHE A 1 90 ? -6.304 -0.259 12.791 1.00 91.94 90 PHE A C 1
ATOM 695 O O . PHE A 1 90 ? -7.317 0.272 13.232 1.00 91.94 90 PHE A O 1
ATOM 702 N N . GLU A 1 91 ? -5.928 -1.484 13.162 1.00 93.00 91 GLU A N 1
ATOM 703 C CA . GLU A 1 91 ? -6.641 -2.300 14.156 1.00 93.00 91 GLU A CA 1
ATOM 704 C C . GLU A 1 91 ? -6.636 -1.678 15.564 1.00 93.00 91 GLU A C 1
ATOM 706 O O . GLU A 1 91 ? -7.555 -1.935 16.340 1.00 93.00 91 GLU A O 1
ATOM 711 N N . GLU A 1 92 ? -5.641 -0.844 15.891 1.00 90.94 92 GLU A N 1
ATOM 712 C CA . GLU A 1 92 ? -5.583 -0.075 17.146 1.00 90.94 92 GLU A CA 1
ATOM 713 C C . GLU A 1 92 ? -6.633 1.053 17.208 1.00 90.94 92 GLU A C 1
ATOM 715 O O . GLU A 1 92 ? -6.920 1.576 18.288 1.00 90.94 92 GLU A O 1
ATOM 720 N N . LEU A 1 93 ? -7.201 1.454 16.066 1.00 88.31 93 LEU A N 1
ATOM 721 C CA . LEU A 1 93 ? -8.141 2.569 15.985 1.00 88.31 93 LEU A CA 1
ATOM 722 C C . LEU A 1 93 ? -9.558 2.133 16.360 1.00 88.31 93 LEU A C 1
ATOM 724 O O . LEU A 1 93 ? -10.038 1.068 15.978 1.00 88.31 93 LEU A O 1
ATOM 728 N N . ALA A 1 94 ? -10.275 3.007 17.059 1.00 84.31 94 ALA A N 1
ATOM 729 C CA . ALA A 1 94 ? -11.694 2.811 17.313 1.00 84.31 94 ALA A CA 1
ATOM 730 C C . ALA A 1 94 ? -12.549 3.126 16.067 1.00 84.31 94 ALA A C 1
ATOM 732 O O . ALA A 1 94 ? -12.133 3.833 15.147 1.00 84.31 94 ALA A O 1
ATOM 733 N N . GLY A 1 95 ? -13.791 2.636 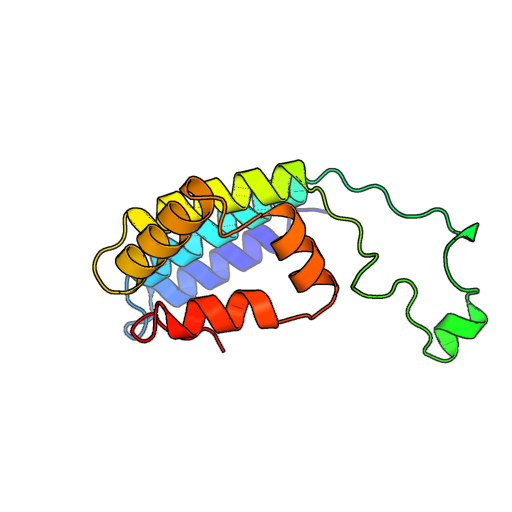16.068 1.00 86.12 95 GLY A N 1
ATOM 734 C CA . GLY A 1 95 ? -14.785 2.951 15.041 1.00 86.12 95 GLY A CA 1
ATOM 735 C C . GLY A 1 95 ? -14.612 2.166 13.738 1.00 86.12 95 GLY A C 1
ATOM 736 O O . GLY A 1 95 ? -14.057 1.066 13.713 1.00 86.12 95 GLY A O 1
ATOM 737 N N . ASN A 1 96 ? -15.131 2.730 12.646 1.00 88.25 96 ASN A N 1
ATOM 738 C CA . ASN A 1 96 ? -15.305 2.002 11.386 1.00 88.25 96 ASN A CA 1
ATOM 739 C C . ASN A 1 96 ? -13.981 1.608 10.724 1.00 88.25 96 ASN A C 1
ATOM 741 O O . ASN A 1 96 ? -13.911 0.566 10.079 1.00 88.25 96 ASN A O 1
ATOM 745 N N . LEU A 1 97 ? -12.924 2.409 10.901 1.00 86.94 97 LEU A N 1
ATOM 746 C CA . LEU A 1 97 ? -11.617 2.113 10.315 1.00 86.94 97 LEU A CA 1
ATOM 747 C C . LEU A 1 97 ? -10.964 0.887 10.974 1.00 86.94 97 LEU A C 1
ATOM 749 O O . LEU A 1 97 ? -10.484 0.005 10.267 1.00 86.94 97 LEU A O 1
ATOM 753 N N . GLY A 1 98 ? -11.028 0.781 12.305 1.00 91.25 98 GLY A N 1
ATOM 754 C CA . GLY A 1 98 ? -10.562 -0.411 13.018 1.00 91.25 98 GLY A CA 1
ATOM 755 C C . GLY A 1 98 ? -11.392 -1.652 12.699 1.00 91.25 98 GLY A C 1
ATOM 756 O O . GLY A 1 98 ? -10.839 -2.724 12.464 1.00 91.25 98 GLY A O 1
ATOM 757 N N . ALA A 1 99 ? -12.719 -1.514 12.594 1.00 92.00 99 ALA A N 1
ATOM 758 C CA . ALA A 1 99 ? -13.595 -2.616 12.187 1.00 92.00 99 ALA A CA 1
ATOM 759 C C . ALA A 1 99 ? -13.298 -3.111 10.755 1.00 92.00 99 ALA A C 1
ATOM 761 O O . ALA A 1 99 ? -13.290 -4.319 10.495 1.00 92.00 99 ALA A O 1
ATOM 762 N N . ALA A 1 100 ? -13.000 -2.194 9.832 1.00 92.50 100 ALA A N 1
ATOM 763 C CA . ALA A 1 100 ? -12.590 -2.530 8.473 1.00 92.50 100 ALA A CA 1
ATOM 764 C C . ALA A 1 100 ? -11.232 -3.248 8.450 1.00 92.50 100 ALA A C 1
ATOM 766 O O . ALA A 1 100 ? -11.096 -4.281 7.795 1.00 92.50 100 ALA A O 1
ATOM 767 N N . ALA A 1 101 ? -10.258 -2.767 9.228 1.00 93.81 101 ALA A N 1
ATOM 768 C CA . ALA A 1 101 ? -8.960 -3.417 9.385 1.00 93.81 101 ALA A CA 1
ATOM 769 C C . ALA A 1 101 ? -9.104 -4.859 9.910 1.00 93.81 101 ALA A C 1
ATOM 771 O O . ALA A 1 101 ? -8.556 -5.793 9.326 1.00 93.81 101 ALA A O 1
ATOM 772 N N . GLN A 1 102 ? -9.946 -5.074 10.924 1.00 95.12 102 GLN A N 1
ATOM 773 C CA . GLN A 1 102 ? -10.260 -6.414 11.434 1.00 95.12 102 GLN A CA 1
ATOM 774 C C . GLN A 1 102 ? -10.931 -7.311 10.380 1.00 95.12 102 GLN A C 1
ATOM 776 O O . GLN A 1 102 ? -10.639 -8.502 10.292 1.00 95.12 102 GLN A O 1
ATOM 781 N N . THR A 1 103 ? -11.799 -6.751 9.534 1.00 94.88 103 THR A N 1
ATOM 782 C CA . THR A 1 103 ? -12.425 -7.495 8.426 1.00 94.88 103 THR A CA 1
ATOM 783 C C . THR A 1 103 ? -11.381 -7.970 7.412 1.00 94.88 103 THR A C 1
ATOM 785 O O . THR A 1 103 ? -11.401 -9.127 6.988 1.00 94.88 103 THR A O 1
ATOM 788 N N . VAL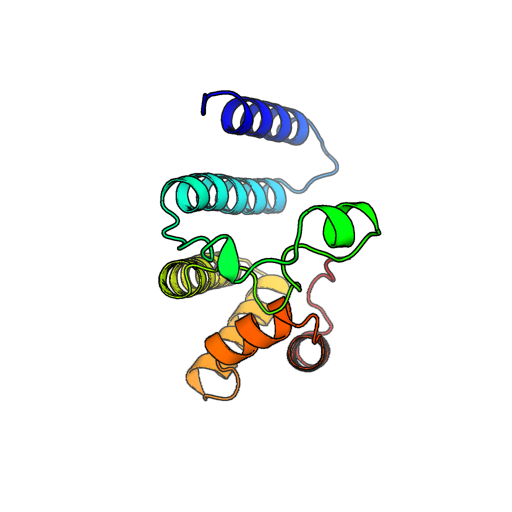 A 1 104 ? -10.432 -7.102 7.053 1.00 94.81 104 VAL A N 1
ATOM 789 C CA . VAL A 1 104 ? -9.316 -7.443 6.157 1.00 94.81 104 VAL A CA 1
ATOM 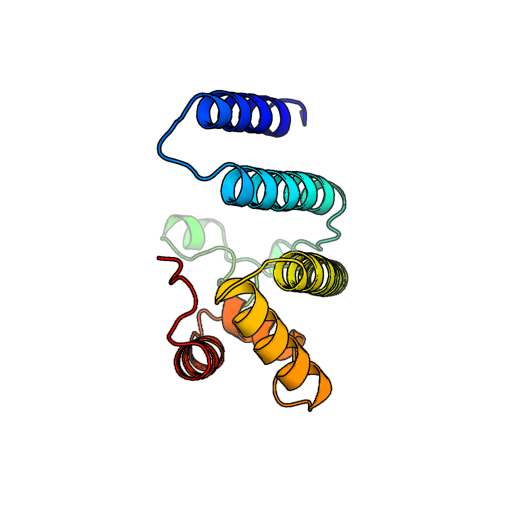790 C C . VAL A 1 104 ? -8.416 -8.508 6.790 1.00 94.81 104 VAL A C 1
ATOM 792 O O . VAL A 1 104 ? -8.086 -9.498 6.136 1.00 94.81 104 VAL A O 1
ATOM 795 N N . ARG A 1 105 ? -8.084 -8.369 8.080 1.00 96.25 105 ARG A N 1
ATOM 796 C CA . ARG A 1 105 ? -7.316 -9.358 8.852 1.00 96.25 105 ARG A CA 1
ATOM 797 C C . ARG A 1 105 ? -7.947 -10.745 8.801 1.00 96.25 105 ARG A C 1
ATOM 799 O O . ARG A 1 105 ? -7.258 -11.725 8.518 1.00 96.25 105 ARG A O 1
ATOM 806 N N . GLN A 1 106 ? -9.249 -10.825 9.060 1.00 95.81 106 GLN A N 1
ATOM 807 C CA . GLN A 1 106 ? -9.995 -12.082 9.042 1.00 95.81 106 GLN A CA 1
ATOM 808 C C . GLN A 1 106 ? -9.988 -12.718 7.653 1.00 95.81 106 GLN A C 1
ATOM 810 O O . GLN A 1 106 ? -9.783 -13.923 7.540 1.00 95.81 106 GLN A O 1
ATOM 815 N N . ALA A 1 107 ? -10.137 -11.922 6.593 1.00 94.88 107 ALA A N 1
ATOM 816 C CA . ALA A 1 107 ? -10.097 -12.434 5.228 1.00 94.88 107 ALA A CA 1
ATOM 817 C C . ALA A 1 107 ? -8.717 -12.998 4.844 1.00 94.88 107 ALA A C 1
ATOM 819 O O . ALA A 1 107 ? -8.640 -14.016 4.159 1.00 94.88 107 ALA A O 1
ATOM 820 N N . ILE A 1 108 ? -7.625 -12.391 5.321 1.00 94.69 108 ILE A N 1
ATOM 821 C CA . ILE A 1 108 ? -6.268 -12.932 5.133 1.00 94.69 108 ILE A CA 1
ATOM 822 C C . ILE A 1 108 ? -6.121 -14.262 5.877 1.00 94.69 108 ILE A C 1
ATOM 824 O O . ILE A 1 108 ? -5.658 -15.245 5.303 1.00 94.69 108 ILE A O 1
ATOM 828 N N . GLN A 1 109 ? -6.562 -14.323 7.137 1.00 95.69 109 GLN A N 1
ATOM 829 C CA . GLN A 1 109 ? -6.495 -15.540 7.955 1.00 95.69 109 GLN A CA 1
ATOM 830 C C . GLN A 1 109 ? -7.355 -16.681 7.393 1.00 95.69 109 GLN A C 1
ATOM 832 O O . GLN A 1 109 ? -6.967 -17.844 7.482 1.00 95.69 109 GLN A O 1
ATOM 837 N N . ALA A 1 110 ? -8.498 -16.353 6.788 1.00 95.38 110 ALA A N 1
ATOM 838 C CA . ALA A 1 110 ? -9.375 -17.302 6.110 1.00 95.38 110 ALA A CA 1
ATOM 839 C C . ALA A 1 110 ? -8.864 -17.719 4.716 1.00 95.38 110 ALA A C 1
ATOM 841 O O . ALA A 1 110 ? -9.436 -18.615 4.099 1.00 95.38 110 ALA A O 1
ATOM 842 N N . GLY A 1 111 ? -7.802 -17.083 4.204 1.00 93.50 111 GLY A N 1
ATOM 843 C CA . GLY A 1 111 ? -7.290 -17.309 2.851 1.00 93.50 111 GLY A CA 1
ATOM 844 C C . GLY A 1 111 ? -8.164 -16.715 1.738 1.00 93.50 111 GLY A C 1
ATOM 845 O O . GLY A 1 111 ? -7.927 -17.001 0.567 1.00 93.50 111 GLY A O 1
ATOM 846 N N . GLU A 1 112 ? -9.155 -15.888 2.082 1.00 93.00 112 GLU A N 1
ATOM 847 C CA . GLU A 1 112 ? -10.012 -15.163 1.133 1.00 93.00 112 GLU A CA 1
ATOM 848 C C . GLU A 1 112 ? -9.262 -14.016 0.442 1.00 93.00 112 GLU A C 1
ATOM 850 O O . GLU A 1 112 ? -9.575 -13.667 -0.695 1.00 93.00 112 GLU A O 1
ATOM 855 N N . LEU A 1 113 ? -8.265 -13.432 1.120 1.00 92.31 113 LEU A N 1
ATOM 856 C CA . LEU A 1 113 ? -7.401 -12.387 0.575 1.00 92.31 113 LEU A CA 1
ATOM 857 C C . LEU A 1 113 ? -5.952 -12.868 0.501 1.00 92.31 113 LEU A C 1
ATOM 859 O O . LEU A 1 113 ? -5.285 -13.050 1.518 1.00 92.31 113 LEU A O 1
ATOM 863 N N . ASN A 1 114 ? -5.446 -13.018 -0.721 1.00 94.06 114 ASN A N 1
ATOM 864 C CA . ASN A 1 114 ? -4.036 -13.280 -0.982 1.00 94.06 114 ASN A CA 1
ATOM 865 C C . ASN A 1 114 ? -3.304 -11.958 -1.276 1.00 94.06 114 ASN A C 1
ATOM 867 O O . ASN A 1 114 ? -3.624 -11.276 -2.252 1.00 94.06 114 ASN A O 1
ATOM 871 N N . LEU A 1 115 ? -2.311 -11.607 -0.452 1.00 93.69 115 LEU A N 1
ATOM 872 C CA . LEU A 1 115 ? -1.593 -10.331 -0.570 1.00 93.69 115 LEU A CA 1
ATOM 873 C C . LEU A 1 115 ? -0.774 -10.211 -1.860 1.00 93.69 115 LEU A C 1
ATOM 875 O O . LEU A 1 115 ? -0.759 -9.144 -2.468 1.00 93.69 115 LEU A O 1
ATOM 879 N N . ASP A 1 116 ? -0.144 -11.288 -2.331 1.00 93.44 116 ASP A N 1
ATOM 880 C CA . ASP A 1 116 ? 0.625 -11.251 -3.579 1.00 93.44 116 ASP A CA 1
ATOM 881 C C . ASP A 1 116 ? -0.271 -10.987 -4.791 1.00 93.44 116 ASP A C 1
ATOM 883 O O . ASP A 1 116 ? 0.093 -10.201 -5.676 1.00 93.44 116 ASP A O 1
ATOM 887 N N . ALA A 1 117 ? -1.457 -11.604 -4.801 1.00 94.06 117 ALA A N 1
ATOM 888 C CA . ALA A 1 117 ? -2.481 -11.370 -5.809 1.00 94.06 117 ALA A CA 1
ATOM 889 C C . ALA A 1 117 ? -3.035 -9.940 -5.723 1.00 94.06 117 ALA A C 1
ATOM 891 O O . ALA A 1 117 ? -3.149 -9.276 -6.750 1.00 94.06 117 ALA A O 1
ATOM 892 N N . ALA A 1 118 ? -3.299 -9.431 -4.516 1.00 94.38 118 ALA A N 1
ATOM 893 C CA . ALA A 1 118 ? -3.762 -8.059 -4.314 1.00 94.38 118 ALA A CA 1
ATOM 894 C C . ALA A 1 118 ? -2.726 -7.026 -4.790 1.00 94.38 118 ALA A C 1
ATOM 896 O O . ALA A 1 118 ? -3.068 -6.082 -5.500 1.00 94.38 118 ALA A O 1
ATOM 897 N N . PHE A 1 119 ? -1.441 -7.225 -4.481 1.00 94.44 119 PHE A N 1
ATOM 898 C CA . PHE A 1 119 ? -0.370 -6.367 -4.992 1.00 94.44 119 PHE A CA 1
ATOM 899 C C . PHE A 1 119 ? -0.245 -6.443 -6.517 1.00 94.44 119 PHE A C 1
ATOM 901 O O . PHE A 1 119 ? -0.019 -5.422 -7.163 1.00 94.44 119 PHE A O 1
ATOM 908 N N . ALA A 1 120 ? -0.399 -7.630 -7.112 1.00 94.06 120 ALA A N 1
ATOM 909 C CA . ALA A 1 120 ? -0.393 -7.773 -8.566 1.00 94.06 120 ALA A CA 1
ATOM 910 C C . ALA A 1 120 ? -1.581 -7.042 -9.218 1.00 94.06 120 ALA A C 1
ATOM 912 O O . ALA A 1 120 ? -1.375 -6.316 -10.188 1.00 94.06 120 ALA A O 1
ATOM 913 N N . ALA A 1 121 ? -2.784 -7.164 -8.650 1.00 94.50 121 ALA A N 1
ATOM 914 C CA . ALA A 1 121 ? -3.973 -6.445 -9.101 1.00 94.50 121 ALA A CA 1
ATOM 915 C C . ALA A 1 121 ? -3.776 -4.921 -9.015 1.00 94.50 121 ALA A C 1
ATOM 917 O O . ALA A 1 121 ? -3.971 -4.214 -10.003 1.00 94.50 121 ALA A O 1
ATOM 918 N N . LEU A 1 122 ? -3.240 -4.415 -7.896 1.00 93.69 122 LEU A N 1
ATOM 919 C CA . LEU A 1 122 ? -2.929 -2.990 -7.727 1.00 93.69 122 LEU A CA 1
ATOM 920 C C . LEU A 1 122 ? -1.942 -2.463 -8.783 1.00 93.69 122 LEU A C 1
ATOM 922 O O . LEU A 1 122 ? -2.089 -1.340 -9.275 1.00 93.69 122 LEU A O 1
ATOM 926 N N . LEU A 1 123 ? -0.920 -3.246 -9.135 1.00 93.88 123 LEU A N 1
ATOM 927 C CA . LEU A 1 123 ? 0.035 -2.883 -10.187 1.00 93.88 123 LEU A CA 1
ATOM 928 C C . LEU A 1 123 ? -0.599 -2.952 -11.580 1.00 93.88 123 LEU A C 1
ATOM 930 O O . LEU A 1 123 ? -0.317 -2.105 -12.423 1.00 93.88 123 LEU A O 1
ATOM 934 N N . ALA A 1 124 ? -1.499 -3.903 -11.818 1.00 94.25 124 ALA A N 1
ATOM 935 C CA . ALA A 1 124 ? -2.257 -3.987 -13.061 1.00 94.25 124 ALA A CA 1
ATOM 936 C C . ALA A 1 124 ? -3.326 -2.884 -13.198 1.00 94.25 124 ALA A C 1
ATOM 938 O O . ALA A 1 124 ? -3.811 -2.652 -14.303 1.00 94.25 124 ALA A O 1
ATOM 939 N N . GLY A 1 125 ? -3.661 -2.183 -12.108 1.00 92.12 125 GLY A N 1
ATOM 940 C CA . GLY A 1 125 ? -4.799 -1.261 -12.068 1.00 92.12 125 GLY A CA 1
ATOM 941 C C . GLY A 1 125 ? -6.143 -1.994 -12.071 1.00 92.12 125 GLY A C 1
ATOM 942 O O . GLY A 1 125 ? -7.123 -1.464 -12.583 1.00 92.12 125 GLY A O 1
ATOM 943 N N . ASP A 1 126 ? -6.162 -3.228 -11.564 1.00 93.81 126 ASP A N 1
ATOM 944 C CA . ASP A 1 126 ? -7.372 -4.012 -11.355 1.00 93.81 126 ASP A CA 1
ATOM 945 C C . ASP A 1 126 ? -7.930 -3.727 -9.958 1.00 93.81 126 ASP A C 1
ATOM 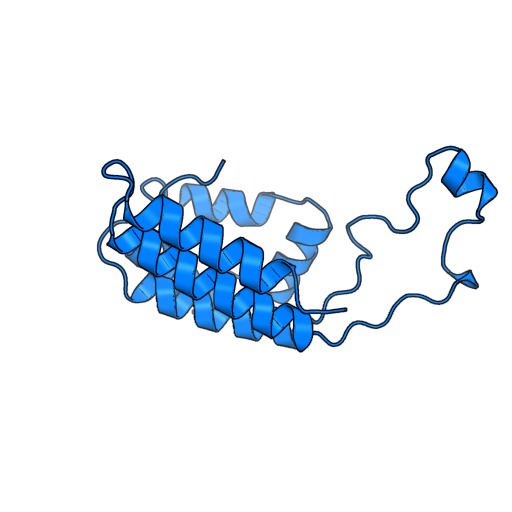947 O O . ASP A 1 126 ? -7.365 -4.146 -8.943 1.00 93.81 126 ASP A O 1
ATOM 951 N N . ASP A 1 127 ? -9.048 -3.003 -9.931 1.00 90.44 127 ASP A N 1
ATOM 952 C CA . ASP A 1 127 ? -9.696 -2.583 -8.694 1.00 90.44 127 ASP A CA 1
ATOM 953 C C . ASP A 1 127 ? -10.695 -3.617 -8.144 1.00 90.44 127 ASP A C 1
ATOM 955 O O . ASP A 1 127 ? -11.172 -3.478 -7.015 1.00 90.44 127 ASP A O 1
ATOM 959 N N . ALA A 1 128 ? -11.001 -4.679 -8.902 1.00 89.12 128 ALA A N 1
ATOM 960 C CA . ALA A 1 128 ? -11.991 -5.689 -8.532 1.00 89.12 128 ALA A CA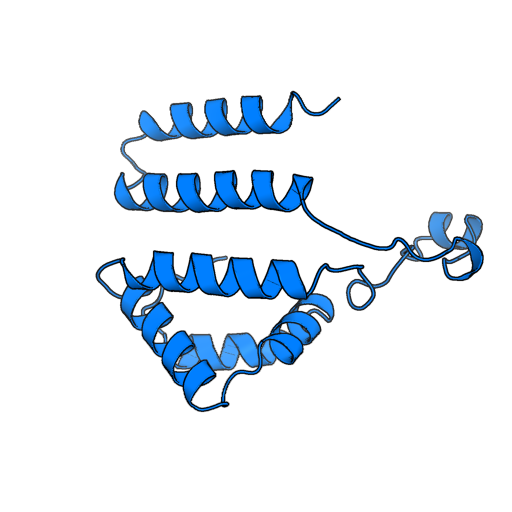 1
ATOM 961 C C . ALA A 1 128 ? -11.806 -6.286 -7.120 1.00 89.12 128 ALA A C 1
ATOM 963 O O . ALA A 1 128 ? -12.798 -6.341 -6.383 1.00 89.12 128 ALA A O 1
ATOM 964 N N . PRO A 1 129 ? -10.594 -6.697 -6.681 1.00 86.44 129 PRO A N 1
ATOM 965 C CA . PRO A 1 129 ? -10.431 -7.235 -5.334 1.00 86.44 129 PRO A CA 1
ATOM 966 C C . PRO A 1 129 ? -10.718 -6.189 -4.254 1.00 86.44 129 PRO A C 1
ATOM 968 O O . PRO A 1 129 ? -11.250 -6.543 -3.209 1.00 86.44 129 PRO A O 1
ATOM 971 N N . PHE A 1 130 ? -10.423 -4.908 -4.488 1.00 89.00 130 PHE A N 1
ATOM 972 C CA . PHE A 1 130 ? -10.645 -3.849 -3.498 1.00 89.00 130 PHE A CA 1
ATOM 973 C C . PHE A 1 130 ? -12.119 -3.446 -3.409 1.00 89.00 130 PHE A C 1
ATOM 975 O O . PHE A 1 130 ? -12.618 -3.198 -2.312 1.00 89.00 130 PHE A O 1
ATOM 982 N N . LEU A 1 131 ? -12.841 -3.453 -4.535 1.00 89.44 131 LEU A N 1
ATOM 983 C CA . LEU A 1 131 ? -14.280 -3.175 -4.571 1.00 89.44 131 LEU A CA 1
ATOM 984 C C . LEU A 1 131 ? -15.078 -4.194 -3.747 1.00 89.44 131 LEU A C 1
ATOM 986 O O . LEU A 1 131 ? -15.953 -3.804 -2.977 1.00 89.44 131 LEU A O 1
ATOM 990 N N . ALA A 1 132 ? -14.717 -5.479 -3.817 1.00 87.19 132 ALA A N 1
ATOM 991 C CA . ALA A 1 132 ? -15.345 -6.516 -2.997 1.00 87.19 132 ALA A CA 1
ATOM 992 C C . ALA A 1 132 ? -15.168 -6.268 -1.485 1.00 87.19 132 ALA A C 1
ATOM 994 O O . ALA A 1 132 ? -16.048 -6.593 -0.688 1.00 87.19 132 ALA A O 1
ATOM 995 N N . PHE A 1 133 ? -14.047 -5.671 -1.066 1.00 87.75 133 PHE A N 1
ATOM 996 C CA . PHE A 1 133 ? -13.851 -5.270 0.329 1.00 87.75 133 PHE A CA 1
ATOM 997 C C . PHE A 1 133 ? -14.589 -3.981 0.678 1.00 87.75 133 PHE A C 1
ATOM 999 O O . PHE A 1 133 ? -15.148 -3.907 1.768 1.00 87.75 133 PHE A O 1
ATOM 1006 N N . ALA A 1 134 ? -14.676 -3.017 -0.241 1.00 87.44 134 ALA A N 1
ATOM 1007 C CA . ALA A 1 134 ? -15.471 -1.808 -0.038 1.00 87.44 134 ALA A CA 1
ATOM 1008 C C . ALA A 1 134 ? -16.952 -2.135 0.238 1.00 87.44 134 ALA A C 1
ATOM 1010 O O . ALA A 1 134 ? -17.559 -1.530 1.118 1.00 87.44 134 ALA A O 1
ATOM 1011 N N . GLU A 1 135 ? -17.512 -3.148 -0.433 1.00 88.44 135 GLU A N 1
ATOM 1012 C CA . GLU A 1 135 ? -18.870 -3.650 -0.163 1.00 88.44 135 GLU A CA 1
ATOM 1013 C C . GLU A 1 135 ? -19.015 -4.289 1.230 1.00 88.44 135 GLU A C 1
ATOM 1015 O O . GLU A 1 135 ? -20.071 -4.186 1.854 1.00 88.44 135 GLU A O 1
ATOM 1020 N N . ARG A 1 136 ? -17.957 -4.935 1.740 1.00 88.19 136 ARG A N 1
ATOM 1021 C CA . ARG A 1 136 ? -17.922 -5.548 3.084 1.00 88.19 136 ARG A CA 1
ATOM 1022 C C . ARG A 1 136 ? -17.719 -4.521 4.195 1.00 88.19 136 ARG A C 1
ATOM 1024 O O . ARG A 1 136 ? -18.069 -4.793 5.341 1.00 88.19 136 ARG A O 1
ATOM 1031 N N . THR A 1 137 ? -17.146 -3.365 3.872 1.00 88.00 137 THR A N 1
ATOM 1032 C CA . THR A 1 137 ? -16.826 -2.297 4.825 1.00 88.00 137 THR A CA 1
ATOM 1033 C C . THR A 1 137 ? -17.441 -0.960 4.386 1.00 88.00 137 THR A C 1
ATOM 1035 O O . THR A 1 137 ? -16.705 0.007 4.181 1.00 88.00 137 THR A O 1
ATOM 1038 N N . PRO A 1 138 ? -18.778 -0.867 4.241 1.00 85.38 138 PRO A N 1
ATOM 1039 C CA . PRO A 1 138 ? -19.434 0.308 3.658 1.00 85.38 138 PRO A CA 1
ATOM 1040 C C . PRO A 1 138 ? -19.284 1.573 4.513 1.00 85.38 138 PRO A C 1
ATOM 1042 O O . PRO A 1 138 ? -19.300 2.683 3.990 1.00 85.38 138 PRO A O 1
ATOM 1045 N N . ASP A 1 139 ? -19.117 1.404 5.825 1.00 85.94 139 ASP A N 1
ATOM 1046 C CA . ASP A 1 139 ? -18.969 2.506 6.776 1.00 85.94 139 ASP A CA 1
ATOM 1047 C C . ASP A 1 139 ? -17.507 2.950 6.954 1.00 85.94 139 ASP A C 1
ATOM 1049 O O . ASP A 1 139 ? -17.226 3.901 7.695 1.00 85.94 139 ASP A O 1
ATOM 1053 N N . ALA A 1 140 ? -16.559 2.254 6.314 1.00 81.56 140 ALA A N 1
ATOM 1054 C CA . ALA A 1 140 ? -15.163 2.663 6.312 1.00 81.56 140 ALA A CA 1
ATOM 1055 C C . ALA A 1 140 ? -15.008 3.980 5.535 1.00 81.56 140 ALA A C 1
ATOM 1057 O O . ALA A 1 140 ? -15.668 4.179 4.512 1.00 81.56 140 ALA A O 1
ATOM 1058 N N . PRO A 1 141 ? -14.140 4.899 5.989 1.00 72.50 141 PRO A N 1
ATOM 1059 C CA . PRO A 1 141 ? -13.905 6.139 5.267 1.00 72.50 141 PRO A CA 1
ATOM 1060 C C . PRO A 1 141 ? -13.374 5.838 3.860 1.00 72.50 141 PRO A C 1
ATOM 1062 O O . PRO A 1 141 ? -12.353 5.170 3.701 1.00 72.50 141 PRO A O 1
ATOM 1065 N N . LEU A 1 142 ? -14.064 6.353 2.840 1.00 66.31 142 LEU A N 1
ATOM 1066 C CA . LEU A 1 142 ? -13.625 6.254 1.452 1.00 66.31 142 LEU A CA 1
ATOM 1067 C C . LEU A 1 142 ? -12.393 7.140 1.247 1.00 66.31 142 LEU A C 1
ATOM 1069 O O . LEU A 1 142 ? -12.440 8.347 1.490 1.00 66.31 142 LEU A O 1
ATOM 1073 N N . THR A 1 143 ? -11.298 6.555 0.774 1.00 50.62 143 THR A N 1
ATOM 1074 C CA . THR A 1 143 ? -10.162 7.317 0.250 1.00 50.62 143 THR A CA 1
ATOM 1075 C C . THR A 1 143 ? -10.408 7.579 -1.236 1.00 50.62 143 THR A C 1
ATOM 1077 O O . THR A 1 143 ? -10.415 6.631 -2.020 1.00 50.62 143 THR A O 1
ATOM 1080 N N . LEU A 1 144 ? -10.667 8.842 -1.596 1.00 36.38 144 LEU A N 1
ATOM 1081 C CA . LEU A 1 144 ? -10.700 9.332 -2.983 1.00 36.38 144 LEU A CA 1
ATOM 1082 C C . LEU A 1 144 ? -9.283 9.570 -3.513 1.00 36.38 144 LEU A C 1
ATOM 1084 O O . LEU A 1 144 ? -8.445 10.058 -2.718 1.00 36.38 144 LEU A O 1
#

Foldseek 3Di:
DLPPPVVVLVVVLVVCVPPPVDDPLNSVLVNVLVVVVSVCVVVWDWDDDDPVQFDDPVVVVVVDDRDQLLPDTGPLVSVVVSLVVSLVVQCPDDDLSVVLSVVVVVCVVVVVDDSVVVVSCVSVVNCVVVVVSCVVRVVHDDDD

pLDDT: mean 87.92, std 10.13, range [36.38, 96.56]

Radius of gyration: 18.5 Å; chains: 1; bounding box: 41×41×47 Å